Protein AF-A0AAP9UNY5-F1 (afdb_monomer)

Radius of gyration: 20.53 Å; Cα contacts (8 Å, |Δi|>4): 55; chains: 1; bounding box: 47×49×50 Å

Mean predicted aligned error: 6.44 Å

Secondary structure (DSSP, 8-state):
--GGGS-TTTHHHHHHHHHHHHHIIIIIIHHHHHTT-HHHHHHHHHHHHHHHHHHHHH---HHHHHHHHHHHHHHHTT-----PPPP-----

Foldseek 3Di:
DDLLQAAPVCSVVLVVLVVVLVCLVPVFQVVCVVVVVVVSNVVSVVSSVVSVVVNVVRGHDSVVNVVVVVQVVCVVVVHHDDDDDDPDPPPD

Solvent-accessible surface area (backbone atoms only — not comparable to full-atom values): 5357 Å² total; per-residue (Å²): 136,71,63,65,25,29,45,81,88,45,38,63,58,48,49,51,48,52,52,50,42,50,43,44,46,67,72,43,34,49,54,23,56,77,72,66,35,64,66,57,32,50,57,45,50,52,52,43,51,51,49,52,53,53,44,58,71,56,52,41,59,48,69,57,34,52,51,50,54,52,50,51,56,38,44,77,72,76,39,86,84,78,91,77,77,77,80,80,78,78,84,126

Sequence (92 aa):
MNLNHFLKSDREKAQRLYGSMQYMVFDLLIPALENGDFVGCKEIAESIAQHSNDLKKMEHPEKVVQLNEIASEFFKRGIDVECVKPPTRRIH

pLDDT: mean 91.73, std 7.88, range [55.94, 97.94]

Structure (mmCIF, N/CA/C/O backbone):
data_AF-A0AAP9UNY5-F1
#
_entry.id   AF-A0AAP9UNY5-F1
#
loop_
_atom_site.group_PDB
_atom_site.id
_atom_site.type_symbol
_atom_site.label_atom_id
_atom_site.label_alt_id
_atom_site.label_comp_id
_atom_site.label_asym_id
_atom_site.label_entity_id
_atom_site.label_seq_id
_atom_site.pdbx_PDB_ins_code
_atom_site.Cartn_x
_atom_site.Cartn_y
_atom_site.Cartn_z
_atom_site.occupancy
_atom_site.B_iso_or_equiv
_atom_site.auth_seq_id
_atom_site.auth_comp_id
_atom_site.auth_asym_id
_atom_site.auth_atom_id
_atom_site.pdbx_PDB_model_num
ATOM 1 N N . MET A 1 1 ? 7.295 5.454 3.279 1.00 84.50 1 MET A N 1
ATOM 2 C CA . MET A 1 1 ? 7.265 4.468 2.174 1.00 84.50 1 MET A CA 1
ATOM 3 C C . MET A 1 1 ? 8.479 4.691 1.275 1.00 84.50 1 MET A C 1
ATOM 5 O O . MET A 1 1 ? 8.804 5.848 1.041 1.00 84.50 1 MET A O 1
ATOM 9 N N . ASN A 1 2 ? 9.150 3.635 0.798 1.00 88.00 2 ASN A N 1
ATOM 10 C CA . ASN A 1 2 ? 10.284 3.763 -0.127 1.00 88.00 2 ASN A CA 1
ATOM 11 C C . ASN A 1 2 ? 9.807 3.678 -1.589 1.00 88.00 2 ASN A C 1
ATOM 13 O O . ASN A 1 2 ? 9.449 2.603 -2.058 1.00 88.00 2 ASN A O 1
ATOM 17 N N . LEU A 1 3 ? 9.818 4.799 -2.318 1.00 88.00 3 LEU A N 1
ATOM 18 C CA . LEU A 1 3 ? 9.372 4.850 -3.720 1.00 88.00 3 LEU A CA 1
ATOM 19 C C . LEU A 1 3 ? 10.287 4.081 -4.690 1.00 88.00 3 LEU A C 1
ATOM 21 O O . LEU A 1 3 ? 9.855 3.755 -5.795 1.00 88.00 3 LEU A O 1
ATOM 25 N N . ASN A 1 4 ? 11.518 3.744 -4.288 1.00 89.31 4 ASN A N 1
ATOM 26 C CA . ASN A 1 4 ? 12.438 2.948 -5.111 1.00 89.31 4 ASN A CA 1
ATOM 27 C C . ASN A 1 4 ? 11.999 1.484 -5.241 1.00 89.31 4 ASN A C 1
ATOM 29 O O . ASN A 1 4 ? 12.486 0.775 -6.114 1.00 89.31 4 ASN A O 1
ATOM 33 N N . HIS A 1 5 ? 11.064 1.040 -4.399 1.00 92.00 5 HIS A N 1
ATOM 34 C CA . HIS A 1 5 ? 10.447 -0.281 -4.501 1.00 92.00 5 HIS A CA 1
ATOM 35 C C . HIS A 1 5 ? 9.277 -0.317 -5.497 1.00 92.00 5 HIS A C 1
ATOM 37 O O . HIS A 1 5 ? 8.637 -1.348 -5.662 1.00 92.00 5 HIS A O 1
ATOM 43 N N . PHE A 1 6 ? 8.980 0.793 -6.172 1.00 94.06 6 PHE A N 1
ATOM 44 C CA . PHE A 1 6 ? 7.885 0.890 -7.131 1.00 94.06 6 PHE A CA 1
ATOM 45 C C . PHE A 1 6 ? 8.425 1.261 -8.511 1.00 94.06 6 PHE A C 1
ATOM 47 O O . PHE A 1 6 ? 9.328 2.102 -8.647 1.00 94.06 6 PHE A O 1
ATOM 54 N N . LEU A 1 7 ? 7.833 0.660 -9.545 1.00 91.12 7 LEU A N 1
ATOM 55 C CA . LEU A 1 7 ? 8.096 1.022 -10.936 1.00 91.12 7 LEU A CA 1
ATOM 56 C C . LEU A 1 7 ? 7.755 2.495 -11.169 1.00 91.12 7 LEU A C 1
ATOM 58 O O . LEU A 1 7 ? 6.824 3.026 -10.565 1.00 91.12 7 LEU A O 1
ATOM 62 N N . LYS A 1 8 ? 8.473 3.167 -12.079 1.00 89.19 8 LYS A N 1
ATOM 63 C CA . LYS A 1 8 ? 8.219 4.588 -12.394 1.00 89.19 8 LYS A CA 1
ATOM 64 C C . LYS A 1 8 ? 6.758 4.858 -12.777 1.00 89.19 8 LYS A C 1
ATOM 66 O O . LYS A 1 8 ? 6.232 5.889 -12.375 1.00 89.19 8 LYS A O 1
ATOM 71 N N . SER A 1 9 ? 6.114 3.929 -13.488 1.00 88.56 9 SER A N 1
ATOM 72 C CA . SER A 1 9 ? 4.691 3.997 -13.855 1.00 88.56 9 SER A CA 1
ATOM 73 C C . SER A 1 9 ? 3.743 3.952 -12.654 1.00 88.56 9 SER A C 1
ATOM 75 O O . SER A 1 9 ? 2.669 4.543 -12.704 1.00 88.56 9 SER A O 1
ATOM 77 N N . ASP A 1 10 ? 4.143 3.288 -11.569 1.00 92.12 10 ASP A N 1
ATOM 78 C CA . ASP A 1 10 ? 3.277 3.012 -10.420 1.00 92.12 10 ASP A CA 1
ATOM 79 C C . ASP A 1 10 ? 3.511 3.979 -9.257 1.00 92.12 10 ASP A C 1
ATOM 81 O O . ASP A 1 10 ? 2.666 4.087 -8.369 1.00 92.12 10 ASP A O 1
ATOM 85 N N . ARG A 1 11 ? 4.626 4.724 -9.259 1.00 93.00 11 ARG A N 1
ATOM 86 C CA . ARG A 1 11 ? 5.002 5.649 -8.173 1.00 93.00 11 ARG A CA 1
ATOM 87 C C . ARG A 1 11 ? 3.920 6.673 -7.858 1.00 93.00 11 ARG A C 1
ATOM 89 O O . ARG A 1 11 ? 3.616 6.881 -6.687 1.00 93.00 11 ARG A O 1
ATOM 96 N N . GLU A 1 12 ? 3.321 7.287 -8.876 1.00 94.19 12 GLU A N 1
ATOM 97 C CA . GLU A 1 12 ? 2.264 8.282 -8.670 1.00 94.19 12 GLU A CA 1
ATOM 98 C C . GLU A 1 12 ? 1.029 7.651 -8.012 1.00 94.19 12 GLU A C 1
ATOM 100 O O . GLU A 1 12 ? 0.492 8.181 -7.038 1.00 94.19 12 GLU A O 1
ATOM 105 N N . LYS A 1 13 ? 0.610 6.476 -8.492 1.00 94.81 13 LYS A N 1
ATOM 106 C CA . LYS A 1 13 ? -0.513 5.731 -7.915 1.00 94.81 13 LYS A CA 1
ATOM 107 C C . LYS A 1 13 ? -0.219 5.299 -6.477 1.00 94.81 13 LYS A C 1
ATOM 109 O O . LYS A 1 13 ? -1.075 5.471 -5.611 1.00 94.81 13 LYS A O 1
ATOM 114 N N . ALA A 1 14 ? 0.984 4.794 -6.211 1.00 95.00 14 ALA A N 1
ATOM 115 C CA . ALA A 1 14 ? 1.418 4.406 -4.874 1.00 95.00 14 ALA A CA 1
ATOM 116 C C . ALA A 1 14 ? 1.418 5.604 -3.913 1.00 95.00 14 ALA A C 1
ATOM 118 O O . ALA A 1 14 ? 0.927 5.507 -2.789 1.00 95.00 14 ALA A O 1
ATOM 119 N N . GLN A 1 15 ? 1.893 6.765 -4.367 1.00 95.31 15 GLN A N 1
ATOM 120 C CA . GLN A 1 15 ? 1.885 7.986 -3.567 1.00 95.31 15 GLN A CA 1
ATOM 121 C C . GLN A 1 15 ? 0.462 8.472 -3.265 1.00 95.31 15 GLN A C 1
ATOM 123 O O . GLN A 1 15 ? 0.179 8.842 -2.126 1.00 95.31 15 GLN A O 1
ATOM 128 N N . ARG A 1 16 ? -0.452 8.416 -4.245 1.00 95.19 16 ARG A N 1
ATOM 129 C CA . ARG A 1 16 ? -1.870 8.756 -4.040 1.00 95.19 16 ARG A CA 1
ATOM 130 C C . ARG A 1 16 ? -2.546 7.825 -3.033 1.00 95.19 16 ARG A C 1
ATOM 132 O O . ARG A 1 16 ? -3.222 8.312 -2.133 1.00 95.19 16 ARG A O 1
ATOM 139 N N . LEU A 1 17 ? -2.336 6.511 -3.142 1.00 95.56 17 LEU A N 1
ATOM 140 C CA . LEU A 1 17 ? -2.883 5.537 -2.188 1.00 95.56 17 LEU A CA 1
ATOM 141 C C . LEU A 1 17 ? -2.337 5.757 -0.779 1.00 95.56 17 LEU A C 1
ATOM 143 O O . LEU A 1 17 ? -3.097 5.737 0.185 1.00 95.56 17 LEU A O 1
ATOM 147 N N . TYR A 1 18 ? -1.035 6.019 -0.658 1.00 95.25 18 TYR A N 1
ATOM 148 C CA . TYR A 1 18 ? -0.419 6.321 0.628 1.00 95.25 18 TYR A CA 1
ATOM 149 C C . TYR A 1 18 ? -1.007 7.588 1.263 1.00 95.25 18 TYR A C 1
ATOM 151 O O . TYR A 1 18 ? -1.398 7.555 2.427 1.00 95.25 18 TYR A O 1
ATOM 159 N N . GLY A 1 19 ? -1.138 8.675 0.497 1.00 95.69 19 GLY A N 1
ATOM 160 C CA . GLY A 1 19 ? -1.771 9.907 0.977 1.00 95.69 19 GLY A CA 1
ATOM 161 C C . GLY A 1 19 ? -3.239 9.703 1.362 1.00 95.69 19 GLY A C 1
ATOM 162 O O . GLY A 1 19 ? -3.678 10.185 2.402 1.00 95.69 19 GLY A O 1
ATOM 163 N N . SER A 1 20 ? -3.984 8.919 0.579 1.00 96.50 20 SER A N 1
ATOM 164 C CA . SER A 1 20 ? -5.373 8.572 0.890 1.00 96.50 20 SER A CA 1
ATOM 165 C C . SER A 1 20 ? -5.495 7.789 2.200 1.00 96.50 20 SER A C 1
ATOM 167 O O . SER A 1 20 ? -6.357 8.109 3.012 1.00 96.50 20 SER A O 1
ATOM 169 N N . MET A 1 21 ? -4.598 6.835 2.467 1.00 96.56 21 MET A N 1
ATOM 170 C CA . MET A 1 21 ? -4.578 6.133 3.755 1.00 96.56 21 MET A CA 1
ATOM 171 C C . MET A 1 21 ? -4.229 7.059 4.922 1.00 96.56 21 MET A C 1
ATOM 173 O O . MET A 1 21 ? -4.810 6.907 5.991 1.00 96.56 21 MET A O 1
ATOM 177 N N . GLN A 1 22 ? -3.312 8.019 4.743 1.00 96.75 22 GLN A N 1
ATOM 178 C CA . GLN A 1 22 ? -3.024 9.006 5.790 1.00 96.75 22 GLN A CA 1
ATOM 179 C C . GLN A 1 22 ? -4.279 9.810 6.142 1.00 96.75 22 GLN A C 1
ATOM 181 O O . GLN A 1 22 ? -4.606 9.914 7.320 1.00 96.75 22 GLN A O 1
ATOM 186 N N . TYR A 1 23 ? -5.013 10.285 5.134 1.00 97.38 23 TYR A N 1
ATOM 187 C CA . TYR A 1 23 ? -6.295 10.963 5.334 1.00 97.38 23 TYR A CA 1
ATOM 188 C C . TYR A 1 23 ? -7.318 10.062 6.044 1.00 97.38 23 TYR A C 1
ATOM 190 O O . TYR A 1 23 ? -7.903 10.450 7.049 1.00 97.38 23 TYR A O 1
ATOM 198 N N . MET A 1 24 ? -7.488 8.814 5.593 1.00 97.69 24 MET A N 1
ATOM 199 C CA . MET A 1 24 ? -8.402 7.867 6.245 1.00 97.69 24 MET A CA 1
ATOM 200 C C . MET A 1 24 ? -8.055 7.632 7.718 1.00 97.69 24 MET A C 1
ATOM 202 O O . MET A 1 24 ? -8.953 7.511 8.542 1.00 97.69 24 MET A O 1
ATOM 206 N N . VAL A 1 25 ? -6.771 7.566 8.068 1.00 97.00 25 VAL A N 1
ATOM 207 C CA . VAL A 1 25 ? -6.344 7.361 9.456 1.00 97.00 25 VAL A CA 1
ATOM 208 C C . VAL A 1 25 ? -6.589 8.611 10.296 1.00 97.00 25 VAL A C 1
ATOM 210 O O . VAL A 1 25 ? -7.250 8.526 11.329 1.00 97.00 25 VAL A O 1
ATOM 213 N N . PHE A 1 26 ? -6.051 9.757 9.879 1.00 97.31 26 PHE A N 1
ATOM 214 C CA . PHE A 1 26 ? -6.021 10.950 10.726 1.00 97.31 26 PHE A CA 1
ATOM 215 C C . PHE A 1 26 ? -7.333 11.726 10.718 1.00 97.31 26 PHE A C 1
ATOM 217 O O . PHE A 1 26 ? -7.755 12.205 11.766 1.00 97.31 26 PHE A O 1
ATOM 224 N N . ASP A 1 27 ? -7.984 11.817 9.563 1.00 96.81 27 ASP A N 1
ATOM 225 C CA . ASP A 1 27 ? -9.149 12.678 9.373 1.00 96.81 27 ASP A CA 1
ATOM 226 C C . ASP A 1 27 ? -10.477 11.919 9.468 1.00 96.81 27 ASP A C 1
ATOM 228 O O . ASP A 1 27 ? -11.515 12.550 9.652 1.00 96.81 27 ASP A O 1
ATOM 232 N N . LEU A 1 28 ? -10.474 10.582 9.358 1.00 97.31 28 LEU A N 1
ATOM 233 C CA . LEU A 1 28 ? -11.700 9.776 9.428 1.00 97.31 28 LEU A CA 1
ATOM 234 C C . LEU A 1 28 ? -11.704 8.794 10.606 1.00 97.31 28 LEU A C 1
ATOM 236 O O . LEU A 1 28 ? -12.619 8.825 11.425 1.00 97.31 28 LEU A O 1
ATOM 240 N N . LEU A 1 29 ? -10.694 7.923 10.717 1.00 97.06 29 LEU A N 1
ATOM 241 C CA . LEU A 1 29 ? -10.698 6.823 11.687 1.00 97.06 29 LEU A CA 1
ATOM 242 C C . LEU A 1 29 ? -10.579 7.319 13.128 1.00 97.06 29 LEU A C 1
ATOM 244 O O . LEU A 1 29 ? -11.319 6.849 13.991 1.00 97.06 29 LEU A O 1
ATOM 248 N N . ILE A 1 30 ? -9.657 8.253 13.387 1.00 97.19 30 ILE A N 1
ATOM 249 C CA . ILE A 1 30 ? -9.481 8.844 14.719 1.00 97.19 30 ILE A CA 1
ATOM 250 C C . ILE A 1 30 ? -10.766 9.574 15.155 1.00 97.19 30 ILE A C 1
ATOM 252 O O . ILE A 1 30 ? -11.293 9.218 16.209 1.00 97.19 30 ILE A O 1
ATOM 256 N N . PRO A 1 31 ? -11.355 10.481 14.348 1.00 97.69 31 PRO A N 1
ATOM 257 C CA . PRO A 1 31 ? -12.632 11.100 14.701 1.00 97.69 31 PRO A CA 1
ATOM 258 C C . PRO A 1 31 ? -13.785 10.107 14.887 1.00 97.69 31 PRO A C 1
ATOM 260 O O . PRO A 1 31 ? -14.586 10.271 15.804 1.00 97.69 31 PRO A O 1
ATOM 263 N N . ALA A 1 32 ? -13.897 9.069 14.050 1.00 96.94 32 ALA A N 1
ATOM 264 C CA . ALA A 1 32 ? -14.930 8.044 14.217 1.00 96.94 32 ALA A CA 1
ATOM 265 C C . ALA A 1 32 ? -14.786 7.323 15.567 1.00 96.94 32 ALA A C 1
ATOM 267 O O . ALA A 1 32 ? -15.775 7.113 16.270 1.00 96.94 32 ALA A O 1
ATOM 268 N N . LEU A 1 33 ? -13.548 7.023 15.972 1.00 96.81 33 LEU A N 1
ATOM 269 C CA . LEU A 1 33 ? -13.256 6.397 17.258 1.00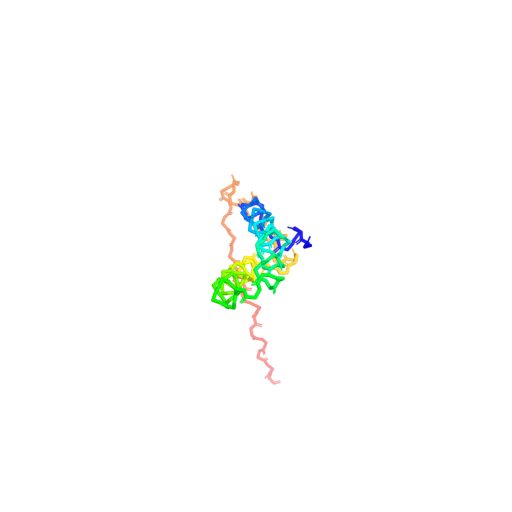 96.81 33 LEU A CA 1
ATOM 270 C C . LEU A 1 33 ? -13.614 7.314 18.435 1.00 96.81 33 LEU A C 1
ATOM 272 O O . LEU A 1 33 ? -14.236 6.858 19.392 1.00 96.81 33 LEU A O 1
ATOM 276 N N . GLU A 1 34 ? -13.258 8.598 18.358 1.00 97.50 34 GLU A N 1
ATOM 277 C CA . GLU A 1 34 ? -13.573 9.599 19.389 1.00 97.50 34 GLU A CA 1
ATOM 278 C C . GLU A 1 34 ? -15.084 9.804 19.562 1.00 97.50 34 GLU A C 1
ATOM 280 O O . GLU A 1 34 ? -15.564 9.974 20.682 1.00 97.50 34 GLU A O 1
ATOM 285 N N . ASN A 1 35 ? -15.843 9.725 18.467 1.00 96.88 35 ASN A N 1
ATOM 286 C CA . ASN A 1 35 ? -17.300 9.850 18.474 1.00 96.88 35 ASN A CA 1
ATOM 287 C C . ASN A 1 35 ? -18.033 8.541 18.824 1.00 96.88 35 ASN A C 1
ATOM 289 O O . ASN A 1 35 ? -19.262 8.529 18.893 1.00 96.88 35 ASN A O 1
ATOM 293 N N . GLY A 1 36 ? -17.308 7.437 19.036 1.00 97.00 36 GLY A N 1
ATOM 294 C CA . GLY A 1 36 ? -17.897 6.121 19.294 1.00 97.00 36 GLY A CA 1
ATOM 295 C C . GLY A 1 36 ? -18.627 5.514 18.088 1.00 97.00 36 GLY A C 1
ATOM 296 O O . GLY A 1 36 ? -19.460 4.622 18.263 1.00 97.00 36 GLY A O 1
ATOM 297 N N . ASP A 1 37 ? -18.333 5.972 16.869 1.00 97.81 37 ASP A N 1
ATOM 298 C CA . ASP A 1 37 ? -18.884 5.418 15.632 1.00 97.81 37 ASP A CA 1
ATOM 299 C C . ASP A 1 37 ? -18.116 4.158 15.209 1.00 97.81 37 ASP A C 1
ATOM 301 O O . ASP A 1 37 ? -17.245 4.163 14.337 1.00 97.81 37 ASP A O 1
ATOM 305 N N . PHE A 1 38 ? -18.452 3.037 15.845 1.00 95.56 38 PHE A N 1
ATOM 306 C CA . PHE A 1 38 ? -17.801 1.755 15.576 1.00 95.56 38 PHE A CA 1
ATOM 307 C C . PHE A 1 38 ? -18.107 1.186 14.183 1.00 95.56 38 PHE A C 1
ATOM 309 O O . PHE A 1 38 ? -17.314 0.391 13.669 1.00 95.56 38 PHE A O 1
ATOM 316 N N . VAL A 1 39 ? -19.231 1.573 13.566 1.00 97.50 39 VAL A N 1
ATOM 317 C CA . VAL A 1 39 ? -19.560 1.164 12.192 1.00 97.50 39 VAL A CA 1
ATOM 318 C C . VAL A 1 39 ? -18.635 1.894 11.224 1.00 97.50 39 VAL A C 1
ATOM 320 O O . VAL A 1 39 ? -17.943 1.234 10.448 1.00 97.50 39 VAL A O 1
ATOM 323 N N . GLY A 1 40 ? -18.523 3.219 11.357 1.00 96.50 40 GLY A N 1
ATOM 324 C CA . GLY A 1 40 ? -17.580 4.026 10.588 1.00 96.50 40 GLY A CA 1
ATOM 325 C C . GLY A 1 40 ? -16.136 3.559 10.772 1.00 96.50 40 GLY A C 1
ATOM 326 O O . G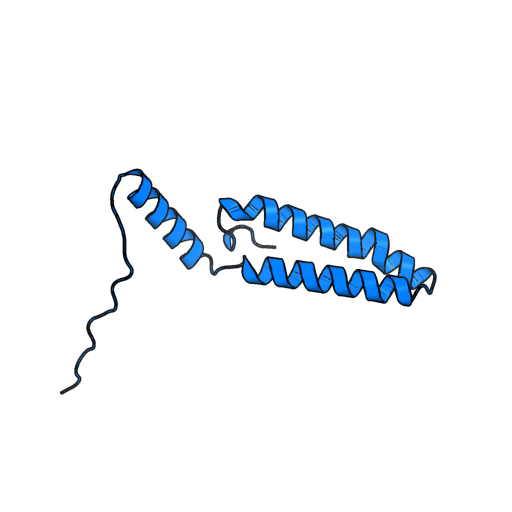LY A 1 40 ? -15.424 3.359 9.788 1.00 96.50 40 GLY A O 1
ATOM 327 N N . CYS A 1 41 ? -15.707 3.262 12.007 1.00 97.62 41 CYS A N 1
ATOM 328 C CA . CYS A 1 41 ? -14.371 2.710 12.253 1.00 97.62 41 CYS A CA 1
ATOM 329 C C . CYS A 1 41 ? -14.104 1.428 11.454 1.00 97.62 41 CYS A C 1
ATOM 331 O O . CYS A 1 41 ? -13.019 1.271 10.889 1.00 97.62 41 CYS A O 1
ATOM 333 N N . LYS A 1 42 ? -15.076 0.508 11.408 1.00 97.94 42 LYS A N 1
ATOM 334 C CA . LYS A 1 42 ? -14.938 -0.753 10.675 1.00 97.94 42 LYS A CA 1
ATOM 335 C C . LYS A 1 42 ? -14.793 -0.506 9.172 1.00 97.94 42 LYS A C 1
ATOM 337 O O . LYS A 1 42 ? -13.861 -1.028 8.567 1.00 97.94 42 LYS A O 1
ATOM 342 N N . GLU A 1 43 ? -15.671 0.300 8.582 1.00 97.81 43 GLU A N 1
ATOM 343 C CA . GLU A 1 43 ? -15.661 0.588 7.140 1.00 97.81 43 GLU A CA 1
ATOM 344 C C . GLU A 1 43 ? -14.368 1.298 6.699 1.00 97.81 43 GLU A C 1
ATOM 346 O O . GLU A 1 43 ? -13.771 0.971 5.665 1.00 97.81 43 GLU A O 1
ATOM 351 N N . ILE A 1 44 ? -13.880 2.234 7.518 1.00 97.88 44 ILE A N 1
ATOM 352 C CA . ILE A 1 44 ? -12.618 2.936 7.262 1.00 97.88 44 ILE A CA 1
ATOM 353 C C . ILE A 1 44 ? -11.435 1.965 7.374 1.00 97.88 44 ILE A C 1
ATOM 355 O O . ILE A 1 44 ? -10.551 1.966 6.514 1.00 97.88 44 ILE A O 1
ATOM 359 N N . ALA A 1 45 ? -11.417 1.096 8.390 1.00 97.19 45 ALA A N 1
ATOM 360 C CA . ALA A 1 45 ? -10.364 0.096 8.554 1.00 97.19 45 ALA A CA 1
ATOM 361 C C . ALA A 1 45 ? -10.317 -0.904 7.385 1.00 97.19 45 ALA A C 1
ATOM 363 O O . ALA A 1 45 ? -9.231 -1.240 6.908 1.00 97.19 45 ALA A O 1
ATOM 364 N N . GLU A 1 46 ? -11.474 -1.340 6.878 1.00 97.81 46 GLU A N 1
ATOM 365 C CA . GLU A 1 46 ? -11.568 -2.192 5.684 1.00 97.81 46 GLU A CA 1
ATOM 366 C C . GLU A 1 46 ? -11.001 -1.487 4.441 1.00 97.81 46 GLU A C 1
ATOM 368 O O . GLU A 1 46 ? -10.234 -2.082 3.676 1.00 97.81 46 GLU A O 1
ATOM 373 N N . SER A 1 47 ? -11.287 -0.193 4.282 1.00 97.50 47 SER A N 1
ATOM 374 C CA . SER A 1 47 ? -10.756 0.623 3.182 1.00 97.50 47 SER A CA 1
ATOM 375 C C . SER A 1 47 ? -9.229 0.779 3.255 1.00 97.50 47 SER A C 1
ATOM 377 O O . SER A 1 47 ? -8.530 0.581 2.256 1.00 97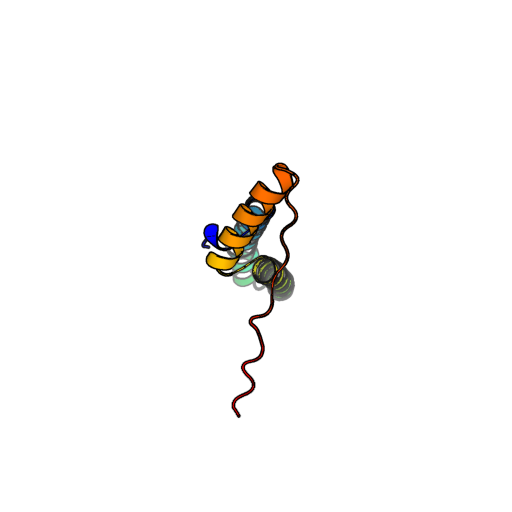.50 47 SER A O 1
ATOM 379 N N . ILE A 1 48 ? -8.685 1.041 4.449 1.00 97.69 48 ILE A N 1
ATOM 380 C CA . ILE A 1 48 ? -7.233 1.102 4.693 1.00 97.69 48 ILE A C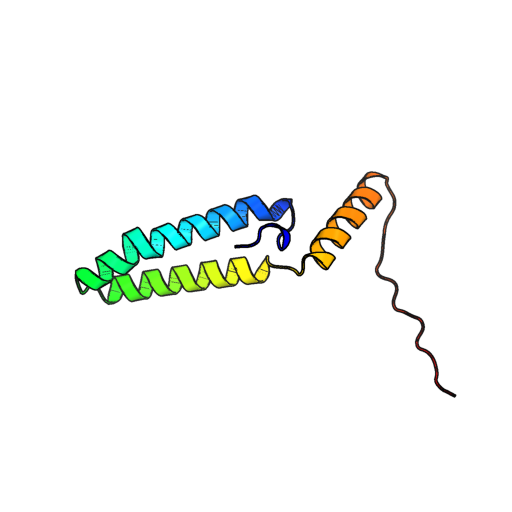A 1
ATOM 381 C C . ILE A 1 48 ? -6.571 -0.249 4.389 1.00 97.69 48 ILE A C 1
ATOM 383 O O . ILE A 1 48 ? -5.505 -0.296 3.764 1.00 97.69 48 ILE A O 1
ATOM 387 N N . ALA A 1 49 ? -7.195 -1.360 4.796 1.00 97.25 49 ALA A N 1
ATOM 388 C CA . ALA A 1 49 ? -6.690 -2.701 4.513 1.00 97.25 49 ALA A CA 1
ATOM 389 C C . ALA A 1 49 ? -6.633 -2.977 3.001 1.00 97.25 49 ALA A C 1
ATOM 391 O O . ALA A 1 49 ? -5.643 -3.527 2.507 1.00 97.25 49 ALA A O 1
ATOM 392 N N . GLN A 1 50 ? -7.646 -2.541 2.249 1.00 97.25 50 GLN A N 1
ATOM 393 C CA . GLN A 1 50 ? -7.660 -2.660 0.794 1.00 97.25 50 GLN A CA 1
ATOM 394 C C . GLN A 1 50 ? -6.519 -1.861 0.145 1.00 97.25 50 GLN A C 1
ATOM 396 O O . GLN A 1 50 ? -5.762 -2.414 -0.654 1.00 97.25 50 GLN A O 1
ATOM 401 N N . HIS A 1 51 ? -6.327 -0.596 0.528 1.00 96.19 51 HIS A N 1
ATOM 402 C CA . HIS A 1 51 ? -5.236 0.235 -0.002 1.00 96.19 51 HIS A CA 1
ATOM 403 C C . HIS A 1 51 ? -3.848 -0.309 0.360 1.00 96.19 51 HIS A C 1
ATOM 405 O O . HIS A 1 51 ? -2.937 -0.296 -0.472 1.00 96.19 51 HIS A O 1
ATOM 411 N N . SER A 1 52 ? -3.697 -0.866 1.564 1.00 95.50 52 SER A N 1
ATOM 412 C CA . SER A 1 52 ? -2.465 -1.534 1.997 1.00 95.50 52 SER A CA 1
ATOM 413 C C . SER A 1 52 ? -2.152 -2.757 1.130 1.00 95.50 52 SER A C 1
ATOM 415 O O . SER A 1 52 ? -1.009 -2.951 0.712 1.00 95.50 52 SER A O 1
ATOM 417 N N . ASN A 1 53 ? -3.165 -3.566 0.806 1.00 96.06 53 ASN A N 1
ATOM 418 C CA . ASN A 1 53 ? -3.010 -4.712 -0.089 1.00 96.06 53 ASN A CA 1
ATOM 419 C C . ASN A 1 53 ? -2.641 -4.289 -1.513 1.00 96.06 53 ASN A C 1
ATOM 421 O O . ASN A 1 53 ? -1.804 -4.939 -2.142 1.00 96.06 53 ASN A O 1
ATOM 425 N N . ASP A 1 54 ? -3.231 -3.210 -2.021 1.00 94.94 54 ASP A N 1
ATOM 426 C CA . ASP A 1 54 ? -2.914 -2.706 -3.355 1.00 94.94 54 ASP A CA 1
ATOM 427 C C . ASP A 1 54 ? -1.469 -2.203 -3.431 1.00 94.94 54 ASP A C 1
ATOM 429 O O . ASP A 1 54 ? -0.745 -2.562 -4.361 1.00 94.94 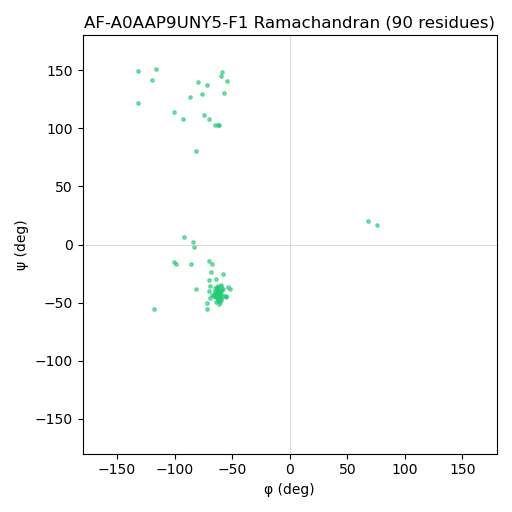54 ASP A O 1
ATOM 433 N N . LEU A 1 55 ? -1.001 -1.466 -2.420 1.00 94.25 55 LEU A N 1
ATOM 434 C CA . LEU A 1 55 ? 0.402 -1.055 -2.321 1.00 94.25 55 LEU A CA 1
ATOM 435 C C . LEU A 1 55 ? 1.353 -2.248 -2.257 1.00 94.25 55 LEU A C 1
ATOM 437 O O . LEU A 1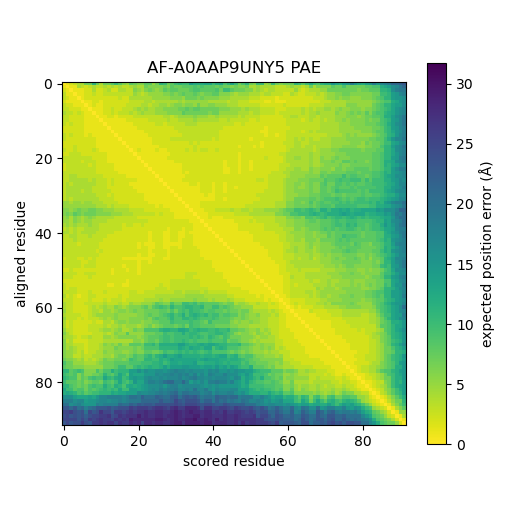 55 ? 2.334 -2.280 -2.993 1.00 94.25 55 LEU A O 1
ATOM 441 N N . LYS A 1 56 ? 1.033 -3.261 -1.448 1.00 92.94 56 LYS A N 1
ATOM 442 C CA . LYS A 1 56 ? 1.844 -4.479 -1.338 1.00 92.94 56 LYS A CA 1
ATOM 443 C C . LYS A 1 56 ? 1.974 -5.226 -2.669 1.00 92.94 56 LYS A C 1
ATOM 445 O O . LYS A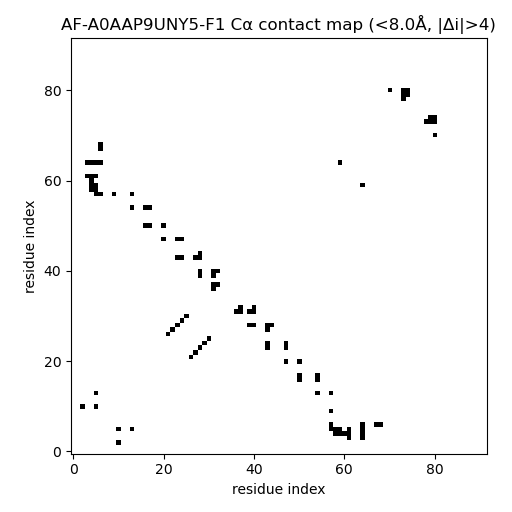 1 56 ? 3.017 -5.813 -2.932 1.00 92.94 56 LYS A O 1
ATOM 450 N N . LYS A 1 57 ? 0.935 -5.219 -3.512 1.00 92.44 57 LYS A N 1
ATOM 451 C CA . LYS A 1 57 ? 0.982 -5.839 -4.850 1.00 92.44 57 LYS A CA 1
ATOM 452 C C . LYS A 1 57 ? 1.881 -5.078 -5.828 1.00 92.44 57 LYS A C 1
ATOM 454 O O . LYS A 1 57 ? 2.436 -5.702 -6.725 1.00 92.44 57 LYS A O 1
ATOM 459 N N . MET A 1 58 ? 1.989 -3.759 -5.670 1.00 92.69 58 MET A N 1
ATOM 460 C CA . MET A 1 58 ? 2.835 -2.890 -6.499 1.00 92.69 58 MET A CA 1
ATOM 461 C C . MET A 1 58 ? 4.283 -2.806 -5.996 1.00 92.69 58 MET A C 1
ATOM 463 O O . MET A 1 58 ? 5.164 -2.358 -6.726 1.00 92.69 58 MET A O 1
ATOM 467 N N . GLU A 1 59 ? 4.534 -3.202 -4.748 1.00 92.56 59 GLU A N 1
ATOM 468 C CA . GLU A 1 59 ? 5.867 -3.179 -4.163 1.00 92.56 59 GLU A CA 1
ATOM 469 C C . GLU A 1 59 ? 6.727 -4.337 -4.693 1.00 92.56 59 GLU A C 1
ATOM 471 O O . GLU A 1 59 ? 6.360 -5.516 -4.649 1.00 92.56 59 GLU A O 1
ATOM 476 N N . HIS A 1 60 ? 7.922 -3.997 -5.161 1.00 89.94 60 HIS A N 1
ATOM 477 C CA . HIS A 1 60 ? 8.928 -4.924 -5.647 1.00 89.94 60 HIS A CA 1
ATOM 478 C C . HIS A 1 60 ? 10.291 -4.601 -5.024 1.00 89.94 60 HIS A C 1
ATOM 480 O O . HIS A 1 60 ? 10.594 -3.438 -4.758 1.00 89.94 60 HIS A O 1
ATOM 486 N N . PRO A 1 61 ? 11.169 -5.600 -4.813 1.00 90.12 61 PRO A N 1
ATOM 487 C CA . PRO A 1 61 ? 12.537 -5.329 -4.390 1.00 90.12 61 PRO A CA 1
ATOM 488 C C . PRO A 1 61 ? 13.218 -4.352 -5.353 1.00 90.12 61 PRO A C 1
ATOM 490 O O . PRO A 1 61 ? 13.082 -4.490 -6.568 1.00 90.12 61 PRO A O 1
ATOM 493 N N . GLU A 1 62 ? 14.015 -3.419 -4.834 1.00 88.38 62 GLU A N 1
ATOM 494 C CA . GLU A 1 62 ? 14.667 -2.378 -5.645 1.00 88.38 62 GLU A CA 1
ATOM 495 C C . GLU A 1 62 ? 15.443 -2.948 -6.847 1.00 88.38 62 GLU A C 1
ATOM 497 O O . GLU A 1 62 ? 15.374 -2.416 -7.951 1.00 88.38 62 GLU A O 1
ATOM 502 N N . LYS A 1 63 ? 16.114 -4.095 -6.674 1.00 88.75 63 LYS A N 1
ATOM 503 C CA . LYS A 1 63 ? 16.818 -4.785 -7.770 1.00 88.75 63 LYS A CA 1
ATOM 504 C C . LYS A 1 63 ? 15.888 -5.186 -8.919 1.00 88.75 63 LYS A C 1
ATOM 506 O O . LYS A 1 63 ? 16.293 -5.127 -10.073 1.00 88.75 63 LYS A O 1
ATOM 511 N N . VAL A 1 64 ? 14.655 -5.592 -8.620 1.00 88.31 64 VAL A N 1
ATOM 512 C CA . VAL A 1 64 ? 13.647 -5.949 -9.631 1.00 88.31 64 VAL A CA 1
ATOM 513 C C . VAL A 1 64 ? 13.178 -4.699 -10.372 1.00 88.31 64 VAL A C 1
ATOM 515 O O . VAL A 1 64 ? 13.061 -4.730 -11.594 1.00 88.31 64 VAL A O 1
ATOM 518 N N . VAL A 1 65 ? 12.990 -3.586 -9.658 1.00 89.75 65 VAL A N 1
ATOM 519 C CA . VAL A 1 65 ? 12.662 -2.287 -10.266 1.00 89.75 65 VAL A CA 1
ATOM 520 C C . VAL A 1 65 ? 13.780 -1.836 -11.208 1.00 89.75 65 VAL A C 1
ATOM 522 O O . VAL A 1 65 ? 13.511 -1.502 -12.358 1.00 89.75 65 VAL A O 1
ATOM 525 N N . GLN A 1 66 ? 15.040 -1.906 -10.771 1.00 89.94 66 GLN A N 1
ATOM 526 C CA . GLN A 1 66 ? 16.201 -1.562 -11.601 1.00 89.94 66 GLN A CA 1
ATOM 527 C C . GLN A 1 66 ? 16.307 -2.451 -12.851 1.00 89.94 66 GLN A C 1
ATOM 529 O O . GLN A 1 66 ? 16.530 -1.941 -13.947 1.00 89.9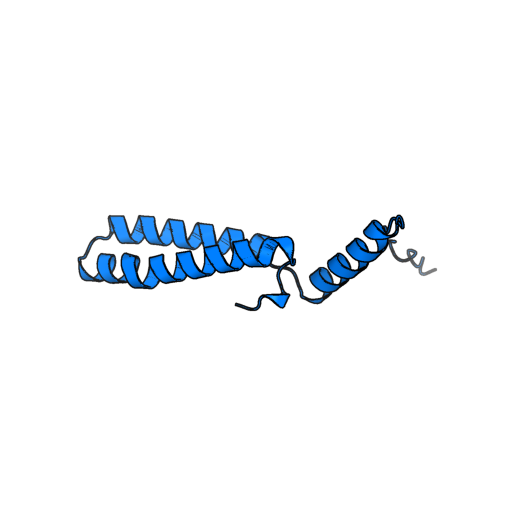4 66 GLN A O 1
ATOM 534 N N . LEU A 1 67 ? 16.106 -3.767 -12.716 1.00 91.50 67 LEU A N 1
ATOM 535 C CA . LEU A 1 67 ? 16.095 -4.689 -13.857 1.00 91.50 67 LEU A CA 1
ATOM 536 C C . LEU A 1 67 ? 14.976 -4.359 -14.852 1.00 91.50 67 LEU A C 1
ATOM 538 O O . LEU A 1 67 ? 15.213 -4.389 -16.058 1.00 91.50 67 LEU A O 1
ATOM 542 N N . ASN A 1 68 ? 13.783 -4.010 -14.365 1.00 90.88 68 ASN A N 1
ATOM 543 C CA . ASN A 1 68 ? 12.673 -3.595 -15.219 1.00 90.88 68 ASN A CA 1
ATOM 544 C C . ASN A 1 68 ? 12.985 -2.294 -15.981 1.00 90.88 68 ASN A C 1
ATOM 546 O O . ASN A 1 68 ? 12.702 -2.201 -17.177 1.00 90.88 68 ASN A O 1
ATOM 550 N N . GLU A 1 69 ? 13.618 -1.316 -15.326 1.00 90.50 69 GLU A N 1
ATOM 551 C CA . GLU A 1 69 ? 14.055 -0.079 -15.982 1.00 90.50 69 GLU A CA 1
ATOM 552 C C . GLU A 1 69 ? 15.084 -0.359 -17.086 1.00 90.50 69 GLU A C 1
ATOM 554 O O . GLU A 1 69 ? 14.943 0.147 -18.198 1.00 90.50 69 GLU A O 1
ATOM 559 N N . ILE A 1 70 ? 16.073 -1.213 -16.813 1.00 92.06 70 ILE A N 1
ATOM 560 C CA . ILE A 1 70 ? 17.083 -1.625 -17.797 1.00 92.06 70 ILE A CA 1
ATOM 561 C C . ILE A 1 70 ? 16.422 -2.329 -18.991 1.00 92.06 70 ILE A C 1
ATOM 563 O O . ILE A 1 70 ? 16.677 -1.961 -20.137 1.00 92.06 70 ILE A O 1
ATOM 567 N N . ALA A 1 71 ? 15.546 -3.306 -18.736 1.00 91.12 71 ALA A N 1
ATOM 568 C CA . ALA A 1 71 ? 14.831 -4.033 -19.783 1.00 91.12 71 ALA A CA 1
ATOM 569 C C . ALA A 1 71 ? 13.972 -3.101 -20.654 1.00 91.12 71 ALA A C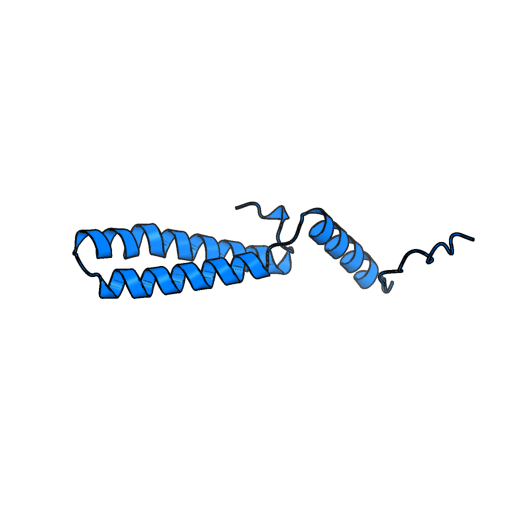 1
ATOM 571 O O . ALA A 1 71 ? 13.961 -3.224 -21.878 1.00 91.12 71 ALA A O 1
ATOM 572 N N . SER A 1 72 ? 13.322 -2.110 -20.039 1.00 90.25 72 SER A N 1
ATOM 573 C CA . SER A 1 72 ? 12.537 -1.097 -20.752 1.00 90.25 72 SER A CA 1
ATOM 574 C C . SER A 1 72 ? 13.398 -0.238 -21.686 1.00 90.25 72 SER A C 1
ATOM 576 O O . SER A 1 72 ? 12.962 0.100 -22.786 1.00 90.25 72 SER A O 1
ATOM 578 N N . GLU A 1 73 ? 14.625 0.110 -21.288 1.00 93.81 73 GLU A N 1
ATOM 579 C CA . GLU A 1 73 ? 15.559 0.849 -22.149 1.00 93.81 73 GLU A CA 1
ATOM 580 C C . GLU A 1 73 ? 16.073 0.005 -23.326 1.00 93.81 73 GLU A C 1
ATOM 582 O O . GLU A 1 73 ? 16.220 0.531 -24.431 1.00 93.81 73 GLU A O 1
ATOM 587 N N . PHE A 1 74 ? 16.294 -1.301 -23.136 1.00 93.94 74 PHE A N 1
ATOM 588 C CA . PHE A 1 74 ? 16.587 -2.220 -24.244 1.00 93.94 74 PHE A CA 1
ATOM 589 C C . PHE A 1 74 ? 15.414 -2.309 -25.226 1.00 93.94 74 PHE A C 1
ATOM 591 O O . PHE A 1 74 ? 15.612 -2.135 -26.431 1.00 93.94 74 PHE A O 1
ATOM 598 N N . PHE A 1 75 ? 14.190 -2.456 -24.712 1.00 92.19 75 PHE A N 1
ATOM 599 C CA . PHE A 1 75 ? 12.983 -2.524 -25.533 1.00 92.19 75 PHE A CA 1
ATOM 600 C C . PHE A 1 75 ? 12.778 -1.260 -26.381 1.00 92.19 75 PHE A C 1
ATOM 602 O O . PHE A 1 75 ? 12.505 -1.351 -27.576 1.00 92.19 75 PHE A O 1
ATOM 609 N N . LYS A 1 76 ? 13.004 -0.064 -25.813 1.00 92.50 76 LYS A N 1
ATOM 610 C CA . LYS A 1 76 ? 12.962 1.213 -26.561 1.00 92.50 76 LYS A CA 1
ATOM 611 C C . LYS A 1 76 ? 13.946 1.268 -27.732 1.00 92.50 76 LYS A C 1
ATOM 613 O O . LYS A 1 76 ? 13.726 2.021 -28.676 1.00 92.50 76 LYS A O 1
ATOM 618 N N . ARG A 1 77 ? 15.031 0.494 -27.673 1.00 95.25 77 ARG A N 1
ATOM 619 C CA . ARG A 1 77 ? 16.037 0.372 -28.739 1.00 95.25 77 ARG A CA 1
ATOM 620 C C . ARG A 1 77 ? 15.740 -0.779 -29.708 1.00 95.25 77 ARG A C 1
ATOM 622 O O . ARG A 1 77 ? 16.571 -1.061 -30.565 1.00 95.25 77 ARG A O 1
ATOM 629 N N . GLY A 1 78 ? 14.585 -1.435 -29.580 1.00 94.69 78 GLY A N 1
ATOM 630 C CA . GLY A 1 78 ? 14.189 -2.583 -30.396 1.00 94.69 78 GLY A CA 1
ATOM 631 C C . GLY A 1 78 ? 14.891 -3.889 -30.018 1.00 94.69 78 GLY A C 1
ATOM 632 O O . GLY A 1 78 ? 14.902 -4.817 -30.821 1.00 94.69 78 GLY A O 1
ATOM 633 N N . ILE A 1 79 ? 15.500 -3.959 -28.830 1.00 94.94 79 ILE A N 1
ATOM 634 C CA . ILE A 1 79 ? 16.174 -5.159 -28.328 1.00 94.94 79 ILE A CA 1
ATOM 635 C C . ILE A 1 79 ? 15.234 -5.851 -27.346 1.00 94.94 79 ILE A C 1
ATOM 637 O O . ILE A 1 79 ? 14.944 -5.308 -26.279 1.00 94.94 79 ILE A O 1
ATOM 641 N N . ASP A 1 80 ? 14.772 -7.043 -27.712 1.00 90.88 80 ASP A N 1
ATOM 642 C CA . ASP A 1 80 ? 13.981 -7.883 -26.818 1.00 90.88 80 ASP A CA 1
ATOM 643 C C . ASP A 1 80 ? 14.892 -8.611 -25.822 1.00 90.88 80 ASP A C 1
ATOM 645 O O . ASP A 1 80 ? 15.997 -9.044 -26.161 1.00 90.88 80 ASP A O 1
ATOM 649 N N . VAL A 1 81 ? 14.443 -8.704 -24.575 1.00 88.44 81 VAL A N 1
ATOM 650 C CA . VAL A 1 81 ? 15.210 -9.271 -23.464 1.00 88.44 81 VAL A CA 1
ATOM 651 C C . VAL A 1 81 ? 14.350 -10.267 -22.709 1.00 88.44 81 VAL A C 1
ATOM 653 O O . VAL A 1 81 ? 13.313 -9.925 -22.147 1.00 88.44 81 VAL A O 1
ATOM 656 N N . GLU A 1 82 ? 14.829 -11.505 -22.643 1.00 88.44 82 GLU A N 1
ATOM 657 C CA . GLU A 1 82 ? 14.169 -12.592 -21.932 1.00 88.44 82 GLU A CA 1
ATOM 658 C C . GLU A 1 82 ? 15.008 -13.106 -20.757 1.00 88.44 82 GLU A C 1
ATOM 660 O O . GLU A 1 82 ? 16.242 -13.056 -20.743 1.00 88.44 82 GLU A O 1
ATOM 665 N N . CYS A 1 83 ? 14.324 -13.624 -19.738 1.00 83.62 83 CYS A N 1
ATOM 666 C CA . CYS A 1 83 ? 14.975 -14.252 -18.598 1.00 83.62 83 CYS A CA 1
ATOM 667 C C . CYS A 1 83 ? 15.519 -15.629 -18.992 1.00 83.62 83 CYS A C 1
ATOM 669 O O . CYS A 1 83 ? 14.758 -16.580 -19.172 1.00 83.62 83 CYS A O 1
ATOM 671 N N . VAL A 1 84 ? 16.842 -15.770 -19.031 1.00 85.38 84 VAL A N 1
ATOM 672 C CA . VAL A 1 84 ? 17.489 -17.059 -19.297 1.00 85.38 84 VAL A CA 1
ATOM 673 C C . VAL A 1 84 ? 17.661 -17.830 -17.987 1.00 85.38 84 VAL A C 1
ATOM 675 O O . VAL A 1 84 ? 18.226 -17.321 -17.016 1.00 85.38 84 VAL A O 1
ATOM 678 N N . LYS A 1 85 ? 17.185 -19.079 -17.937 1.00 81.75 85 LYS A N 1
ATOM 679 C CA . LYS A 1 85 ? 17.468 -19.966 -16.799 1.00 81.75 85 LYS A CA 1
ATOM 680 C C . LYS A 1 85 ? 18.939 -20.395 -16.850 1.00 81.75 85 LYS A C 1
ATOM 682 O O . LYS A 1 85 ? 19.415 -20.757 -17.927 1.00 81.75 85 LYS A O 1
ATOM 687 N N . PRO A 1 86 ? 19.662 -20.411 -15.716 1.00 77.25 86 PRO A N 1
ATOM 688 C CA . PRO A 1 86 ? 21.008 -20.962 -15.700 1.00 77.25 86 PRO A CA 1
ATOM 689 C C . PRO A 1 86 ? 20.967 -22.437 -16.134 1.00 77.25 86 PRO A C 1
ATOM 691 O O . PRO A 1 86 ? 20.002 -23.140 -15.809 1.00 77.25 86 PRO A O 1
ATOM 694 N N . PRO A 1 87 ? 21.992 -22.926 -16.855 1.00 76.69 87 PRO A N 1
ATOM 695 C CA . PRO A 1 87 ? 22.052 -24.323 -17.255 1.00 76.69 87 PRO A CA 1
ATOM 696 C C . PRO A 1 87 ? 21.979 -25.203 -16.007 1.00 76.69 87 PRO A C 1
ATOM 698 O O . PRO A 1 87 ? 22.703 -24.983 -15.031 1.00 76.69 87 PRO A O 1
ATOM 701 N N . THR A 1 88 ? 21.088 -26.194 -16.025 1.00 75.25 88 THR A N 1
ATOM 702 C CA . THR A 1 88 ? 20.982 -27.177 -14.948 1.00 75.25 88 THR A CA 1
ATOM 703 C C . THR A 1 88 ? 22.306 -27.929 -14.902 1.00 75.25 88 THR A C 1
ATOM 705 O O . THR A 1 88 ? 22.577 -28.759 -15.769 1.00 75.25 88 THR A O 1
ATOM 708 N N . ARG A 1 89 ? 23.175 -27.611 -13.935 1.00 67.94 89 ARG A N 1
ATOM 709 C CA . ARG A 1 89 ? 24.394 -28.390 -13.709 1.00 67.94 89 ARG A CA 1
ATOM 710 C C . ARG A 1 89 ? 23.947 -29.805 -13.351 1.00 67.94 89 ARG A C 1
ATOM 712 O O . ARG A 1 89 ? 23.483 -30.036 -12.238 1.00 67.94 89 ARG A O 1
ATOM 719 N N . ARG A 1 90 ? 24.036 -30.739 -14.302 1.00 62.81 90 ARG A N 1
ATOM 720 C CA . ARG A 1 90 ? 23.993 -32.167 -13.994 1.00 62.81 90 ARG A CA 1
ATOM 721 C C . ARG A 1 90 ? 25.246 -32.448 -13.177 1.00 62.81 90 ARG A C 1
ATOM 723 O O . ARG A 1 90 ? 26.349 -32.432 -13.713 1.00 62.81 90 ARG A O 1
ATOM 730 N N . ILE A 1 91 ? 25.069 -32.579 -11.869 1.00 63.78 91 ILE A N 1
ATOM 731 C CA . ILE A 1 91 ? 26.096 -33.126 -10.991 1.00 63.78 91 ILE A CA 1
ATOM 732 C C . ILE A 1 91 ? 26.146 -34.615 -11.355 1.00 63.78 91 ILE A C 1
ATOM 734 O O . ILE A 1 91 ? 25.157 -35.318 -11.146 1.00 63.78 91 ILE A O 1
ATOM 738 N N . HIS A 1 92 ? 27.219 -35.023 -12.032 1.00 55.94 92 HIS A N 1
ATOM 739 C CA . HIS A 1 92 ? 27.541 -36.421 -12.313 1.00 55.94 92 HIS A CA 1
ATOM 740 C C . HIS A 1 92 ? 28.309 -37.018 -11.139 1.00 55.94 92 HIS A C 1
ATOM 742 O O . HIS A 1 92 ? 29.142 -36.278 -10.566 1.00 55.94 92 HIS A O 1
#